Protein AF-Q9LBU7-F1 (afdb_monomer_lite)

pLDDT: mean 93.47, std 4.42, range [65.0, 98.19]

Radius of gyration: 20.12 Å; chains: 1; bounding box: 38×38×55 Å

Sequence (118 aa):
MSRTAVREAVKTLTAKGMVLPRPRIGTRVMPQSNWNFLDQELLTWWMTEENFHQVIDHFLVMRICLEPQACLLAATVGTAEQKAHLNTLMAEMAALKENFRRERWIEVDMAWHEHIYE

InterPro domains:
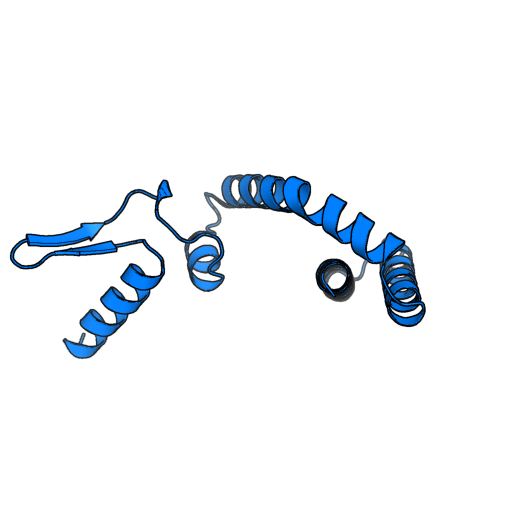  IPR008920 Transcription regulator FadR/GntR, C-terminal [G3DSA:1.20.120.530] (51-118)
  IPR008920 Transcription regulator FadR/GntR, C-terminal [SSF48008] (58-118)
  IPR011711 GntR, C-terminal [PF07729] (60-118)
  IPR036388 Winged helix-like DNA-binding domain superfamily [G3DSA:1.10.10.10] (1-30)
  IPR036390 Winged helix DNA-binding domain superfamily [SSF46785] (2-33)

Secondary structure (DSSP, 8-state):
--HHHHHHHHHHHHHTTSEEEETTTEEEEPPGGGS-TT-HHHHHHH--TTTHHHHHHHHHHHHHHHHHHHHHHHHHH--HHHHHHHHHHHHHHHHHHHS--HHHHHHHHHHHHHHTT-

Foldseek 3Di:
DDPVVVVVVLVVCVVQQQWDQDPPPGIDGDPPVRGNPVDPVVLVVVCDPVCPVVSVVVVVVVCVVPVVVLQVCCVPPNDPVLVVLLVVLVVVLVVCVVVPDPVVNVVSVVVNSVSSND

Structure (mmCIF, N/CA/C/O backbone):
data_AF-Q9LBU7-F1
#
_entry.id   AF-Q9LBU7-F1
#
loop_
_atom_site.group_PDB
_atom_site.id
_atom_site.type_symbol
_atom_site.label_atom_id
_atom_site.label_alt_id
_atom_site.label_comp_id
_atom_site.label_asym_id
_atom_site.label_entity_id
_atom_site.label_seq_id
_atom_site.pdbx_PDB_ins_code
_atom_site.Cartn_x
_atom_site.Cartn_y
_atom_site.Cartn_z
_atom_site.occupancy
_atom_site.B_iso_or_equiv
_atom_site.auth_seq_id
_atom_site.auth_comp_id
_atom_site.auth_asym_id
_atom_site.auth_atom_id
_atom_site.pdbx_PDB_model_num
ATOM 1 N N . MET A 1 1 ? -2.230 6.485 33.220 1.00 65.00 1 MET A N 1
ATOM 2 C CA . MET A 1 1 ? -2.277 7.178 31.910 1.00 65.00 1 MET A CA 1
ATOM 3 C C . MET A 1 1 ? -2.534 8.667 32.114 1.00 65.00 1 MET A C 1
ATOM 5 O O . MET A 1 1 ? -3.310 9.003 33.000 1.00 65.00 1 MET A O 1
ATOM 9 N N . SER A 1 2 ? -1.896 9.557 31.343 1.00 92.69 2 SER A N 1
ATOM 10 C CA . SER A 1 2 ? -2.091 11.012 31.479 1.00 92.69 2 SER A CA 1
ATOM 11 C C . SER A 1 2 ? -3.285 11.511 30.651 1.00 92.69 2 SER A C 1
ATOM 13 O O . SER A 1 2 ? -3.605 10.949 29.604 1.00 92.69 2 SER A O 1
ATOM 15 N N . ARG A 1 3 ? -3.936 12.598 31.091 1.00 88.50 3 ARG A N 1
ATOM 16 C CA . ARG A 1 3 ? -5.044 13.238 30.345 1.00 88.50 3 ARG A CA 1
ATOM 17 C C . ARG A 1 3 ? -4.612 13.707 28.952 1.00 88.50 3 ARG A C 1
ATOM 19 O O . ARG A 1 3 ? -5.387 13.621 28.006 1.00 88.50 3 ARG A O 1
ATOM 26 N N . THR A 1 4 ? -3.368 14.165 28.829 1.00 92.69 4 THR A N 1
ATOM 27 C CA . THR A 1 4 ? -2.760 14.559 27.554 1.00 92.69 4 THR A CA 1
ATOM 28 C C . THR A 1 4 ? -2.663 13.374 26.596 1.00 92.69 4 THR A C 1
ATOM 30 O O . THR A 1 4 ? -3.109 13.494 25.462 1.00 92.69 4 THR A O 1
ATOM 33 N N . ALA A 1 5 ? -2.177 12.217 27.061 1.00 94.12 5 ALA A N 1
ATOM 34 C CA . ALA A 1 5 ? -2.063 11.019 26.226 1.00 94.12 5 ALA A CA 1
ATOM 35 C C . ALA A 1 5 ? -3.426 10.553 25.688 1.00 94.12 5 ALA A C 1
ATOM 37 O O . ALA A 1 5 ? -3.548 10.229 24.512 1.00 94.12 5 ALA A O 1
ATOM 38 N N . VAL A 1 6 ? -4.471 10.588 26.524 1.00 91.88 6 VAL A N 1
ATOM 39 C CA . VAL A 1 6 ? -5.840 10.240 26.100 1.00 91.88 6 VAL A CA 1
ATOM 40 C C . VAL A 1 6 ? -6.352 11.197 25.022 1.00 91.88 6 VAL A C 1
ATOM 42 O O . VAL A 1 6 ? -6.963 10.759 24.051 1.00 91.88 6 VAL A O 1
ATOM 45 N N . ARG A 1 7 ? -6.100 12.502 25.166 1.00 91.50 7 ARG A N 1
ATOM 46 C CA . ARG A 1 7 ? -6.538 13.498 24.181 1.00 91.50 7 ARG A CA 1
ATOM 47 C C . ARG A 1 7 ? -5.861 13.293 22.826 1.00 91.50 7 ARG A C 1
ATOM 49 O O . ARG A 1 7 ? -6.546 13.346 21.809 1.00 91.50 7 ARG A O 1
ATOM 56 N N . GLU A 1 8 ? -4.553 13.046 22.814 1.00 94.56 8 GLU A N 1
ATOM 57 C CA . GLU A 1 8 ? -3.834 12.782 21.563 1.00 94.56 8 GLU A CA 1
ATOM 58 C C . GLU A 1 8 ? -4.305 11.475 20.917 1.00 94.56 8 GLU A C 1
ATOM 60 O O . GLU A 1 8 ? -4.584 11.466 19.723 1.00 94.56 8 GLU A O 1
ATOM 65 N N . ALA A 1 9 ? -4.541 10.417 21.701 1.00 93.56 9 ALA A N 1
ATOM 66 C CA . ALA A 1 9 ? -5.119 9.178 21.181 1.00 93.56 9 ALA A CA 1
ATOM 67 C C . ALA A 1 9 ? -6.489 9.412 20.517 1.00 93.56 9 ALA A C 1
ATOM 69 O O . ALA A 1 9 ? -6.721 8.965 19.397 1.00 93.56 9 ALA A O 1
ATOM 70 N N . VAL A 1 10 ? -7.389 10.172 21.156 1.00 94.25 10 VAL A N 1
ATOM 71 C CA . VAL A 1 10 ? -8.699 10.512 20.568 1.00 94.25 10 VAL A CA 1
ATOM 72 C C . VAL A 1 10 ? -8.541 11.317 19.279 1.00 94.25 10 VAL A C 1
ATOM 74 O O . VAL A 1 10 ? -9.281 11.081 18.325 1.00 94.25 10 VAL A O 1
ATOM 77 N N . LYS A 1 11 ? -7.578 12.243 19.217 1.00 94.06 11 LYS A N 1
ATOM 78 C CA . LYS A 1 11 ? -7.290 13.016 18.003 1.00 94.06 11 LYS A CA 1
ATOM 79 C C . LYS A 1 11 ? -6.830 12.104 16.862 1.00 94.06 11 LYS A C 1
ATOM 81 O O . LYS A 1 11 ? -7.384 12.203 15.769 1.00 94.06 11 LYS A O 1
ATOM 86 N N . THR A 1 12 ? -5.902 11.186 17.131 1.00 95.94 12 THR A N 1
ATOM 87 C CA . THR A 1 12 ? -5.428 10.187 16.161 1.00 95.94 12 THR A CA 1
ATOM 88 C C . THR A 1 12 ? -6.573 9.309 15.654 1.00 95.94 12 THR A C 1
ATOM 90 O O . THR A 1 12 ? -6.766 9.181 14.448 1.00 95.94 12 THR A O 1
ATOM 93 N N . LEU A 1 13 ? -7.401 8.770 16.555 1.00 95.94 13 LEU A N 1
ATOM 94 C CA . LEU A 1 13 ? -8.554 7.941 16.181 1.00 95.94 13 LEU A CA 1
ATOM 95 C C . LEU A 1 13 ? -9.616 8.724 15.392 1.00 95.94 13 LEU A C 1
ATOM 97 O O . LEU A 1 13 ? -10.271 8.166 14.513 1.00 95.94 13 LEU A O 1
ATOM 101 N N . THR A 1 14 ? -9.789 10.017 15.682 1.00 95.69 14 THR A N 1
ATOM 102 C CA . THR A 1 14 ? -10.720 10.887 14.944 1.00 95.69 14 THR A CA 1
ATOM 103 C C . THR A 1 14 ? -10.221 11.133 13.521 1.00 95.69 14 THR A C 1
ATOM 105 O O . THR A 1 14 ? -11.006 11.050 12.583 1.00 95.69 14 THR A O 1
ATOM 108 N N . ALA A 1 15 ? -8.918 11.384 13.342 1.00 95.25 15 ALA A N 1
ATOM 109 C CA . ALA A 1 15 ? -8.312 11.575 12.022 1.00 95.25 15 ALA A CA 1
ATOM 110 C C . ALA A 1 15 ? -8.450 10.332 11.123 1.00 95.25 15 ALA A C 1
ATOM 112 O O . ALA A 1 15 ? -8.612 10.462 9.914 1.00 95.25 15 ALA A O 1
ATOM 113 N N . LYS A 1 16 ? -8.462 9.136 11.723 1.00 96.31 16 LYS A N 1
ATOM 114 C CA . LYS A 1 16 ? -8.685 7.853 11.034 1.00 96.31 16 LYS A CA 1
ATOM 115 C C . LYS A 1 16 ? -10.169 7.510 10.831 1.00 96.31 16 LYS A C 1
ATOM 117 O O . LYS A 1 16 ? -10.483 6.450 10.299 1.00 96.31 16 LYS A O 1
ATOM 122 N N . GLY A 1 17 ? -11.090 8.368 11.281 1.00 95.62 17 GLY A N 1
ATOM 123 C CA . GLY A 1 17 ? -12.538 8.160 11.163 1.00 95.62 17 GLY A CA 1
ATOM 124 C C . GLY A 1 17 ? -13.130 7.131 12.136 1.00 95.62 17 GLY A C 1
ATOM 125 O O . GLY A 1 17 ? -14.320 6.834 12.057 1.00 95.62 17 GLY A O 1
ATOM 126 N N . MET A 1 18 ? -12.337 6.604 13.077 1.00 96.69 18 MET A N 1
ATOM 127 C CA . MET A 1 18 ? -12.759 5.534 13.993 1.00 96.69 18 MET A CA 1
ATOM 128 C C . MET A 1 18 ? -13.682 6.028 15.104 1.00 96.69 18 MET A C 1
ATOM 130 O O . MET A 1 18 ? -14.513 5.278 15.621 1.00 96.69 18 MET A O 1
ATOM 134 N N . VAL A 1 19 ? -13.533 7.293 15.496 1.00 96.69 19 VAL A N 1
ATOM 135 C CA . VAL A 1 19 ? -14.337 7.899 16.552 1.00 96.69 19 VAL A CA 1
ATOM 136 C C . VAL A 1 19 ? -14.803 9.295 16.179 1.00 96.69 19 VAL A C 1
ATOM 138 O O . VAL A 1 19 ? -14.146 10.020 15.438 1.00 96.69 19 VAL A O 1
ATOM 141 N N . LEU A 1 20 ? -15.933 9.688 16.757 1.00 95.25 20 LEU A N 1
ATOM 142 C CA . LEU A 1 20 ? -16.485 11.028 16.664 1.00 95.25 20 LEU A CA 1
ATOM 143 C C . LEU A 1 20 ? -16.618 11.626 18.072 1.00 95.25 20 LEU A C 1
ATOM 145 O O . LEU A 1 20 ? -17.505 11.216 18.833 1.00 95.25 20 LEU A O 1
ATOM 149 N N . PRO A 1 21 ? -15.773 12.603 18.442 1.00 91.44 21 PRO A N 1
ATOM 150 C CA . PRO A 1 21 ? -15.937 13.364 19.674 1.00 91.44 21 PRO A CA 1
ATOM 151 C C . PRO A 1 21 ? -17.190 14.249 19.595 1.00 91.44 21 PRO A C 1
ATOM 153 O O . PRO A 1 21 ? -17.362 15.016 18.646 1.00 91.44 21 PRO A O 1
ATOM 156 N N . ARG A 1 22 ? -18.076 14.177 20.595 1.00 89.62 22 ARG A N 1
ATOM 157 C CA . ARG A 1 22 ? -19.283 15.014 20.692 1.00 89.62 22 ARG A CA 1
ATOM 158 C C . ARG A 1 22 ? -19.309 15.790 22.017 1.00 89.62 22 ARG A C 1
ATOM 160 O O . ARG A 1 22 ? -19.191 15.177 23.083 1.00 89.62 22 ARG A O 1
ATOM 167 N N . PRO A 1 23 ? -19.525 17.121 21.998 1.00 87.31 23 PRO A N 1
ATOM 168 C CA . PRO A 1 23 ? -19.702 17.900 23.222 1.00 87.31 23 PRO A CA 1
ATOM 169 C C . PRO A 1 23 ? -20.839 17.340 24.084 1.00 87.31 23 PRO A C 1
ATOM 171 O O . PRO A 1 23 ? -21.893 16.995 23.556 1.00 87.31 23 PRO A O 1
ATOM 174 N N . ARG A 1 24 ? -20.631 17.266 25.406 1.00 85.19 24 ARG A N 1
ATOM 175 C CA . ARG A 1 24 ? -21.606 16.809 26.428 1.00 85.19 24 ARG A CA 1
ATOM 176 C C . ARG A 1 24 ? -22.066 15.344 26.340 1.00 85.19 24 ARG A C 1
ATOM 178 O O . ARG A 1 24 ? -22.650 14.859 27.298 1.00 85.19 24 ARG A O 1
ATOM 185 N N . ILE A 1 25 ? -21.790 14.650 25.237 1.00 81.75 25 ILE A N 1
ATOM 186 C CA . ILE A 1 25 ? -22.205 13.259 24.987 1.00 81.75 25 ILE A CA 1
ATOM 187 C C . ILE A 1 25 ? -21.005 12.300 25.091 1.00 81.75 25 ILE A C 1
ATOM 189 O O . ILE A 1 25 ? -21.176 11.132 25.422 1.00 81.75 25 ILE A O 1
ATOM 193 N N . GLY A 1 26 ? -19.785 12.797 24.861 1.00 87.44 26 GLY A N 1
ATOM 194 C CA . GLY A 1 26 ? -18.558 11.999 24.890 1.00 87.44 26 GLY A CA 1
ATOM 195 C C . GLY A 1 26 ? -18.120 11.548 23.496 1.00 87.44 26 GLY A C 1
ATOM 196 O O . GLY A 1 26 ? -18.541 12.104 22.482 1.00 87.44 26 GLY A O 1
ATOM 197 N N . THR A 1 27 ? -17.232 10.559 23.438 1.00 93.31 27 THR A N 1
ATOM 198 C CA . THR A 1 27 ? -16.679 10.032 22.183 1.00 93.31 27 THR A CA 1
ATOM 199 C C . THR A 1 27 ? -17.469 8.805 21.742 1.00 93.31 27 THR A C 1
ATOM 201 O O . THR A 1 27 ? -17.620 7.863 22.515 1.00 93.31 27 THR A O 1
ATOM 204 N N . ARG A 1 28 ? -17.962 8.798 20.499 1.00 94.69 28 ARG A N 1
ATOM 205 C CA . ARG A 1 28 ? -18.685 7.660 19.913 1.00 94.69 28 ARG A CA 1
ATOM 206 C C . ARG A 1 28 ? -17.791 6.905 18.935 1.00 94.69 28 ARG A C 1
ATOM 208 O O . ARG A 1 28 ? -17.152 7.536 18.102 1.00 94.69 28 ARG A O 1
ATOM 215 N N . VAL A 1 29 ? -17.796 5.575 19.000 1.00 96.12 29 VAL A N 1
ATOM 216 C CA . VAL A 1 29 ? -17.169 4.721 17.977 1.00 96.12 29 VAL A CA 1
ATOM 217 C C . VAL A 1 29 ? -18.018 4.749 16.706 1.00 96.12 29 VAL A C 1
ATOM 219 O O . VAL A 1 29 ? -19.242 4.595 16.766 1.00 96.12 29 VAL A O 1
ATOM 222 N N . MET A 1 30 ? -17.374 4.988 15.569 1.00 96.62 30 MET A N 1
ATOM 223 C CA . MET A 1 30 ? -18.019 5.066 14.261 1.00 96.62 30 MET A CA 1
ATOM 224 C C . MET A 1 30 ? -18.064 3.689 13.582 1.00 96.62 30 MET A C 1
ATOM 226 O O . MET A 1 30 ? -17.165 2.877 13.814 1.00 96.62 30 MET A O 1
ATOM 230 N N . PRO A 1 31 ? -19.073 3.417 12.729 1.00 95.25 31 PRO A N 1
ATOM 231 C CA . PRO A 1 31 ? -19.096 2.213 11.899 1.00 95.25 31 PRO A CA 1
ATOM 232 C C . PRO A 1 31 ? -17.828 2.086 11.044 1.00 95.25 31 PRO A C 1
ATOM 234 O O . PRO A 1 31 ? -17.274 3.097 10.614 1.00 95.25 31 PRO A O 1
ATOM 237 N N . GLN A 1 32 ? -17.401 0.855 10.749 1.00 90.62 32 GLN A N 1
ATOM 238 C CA . GLN A 1 32 ? -16.193 0.591 9.950 1.00 90.62 32 G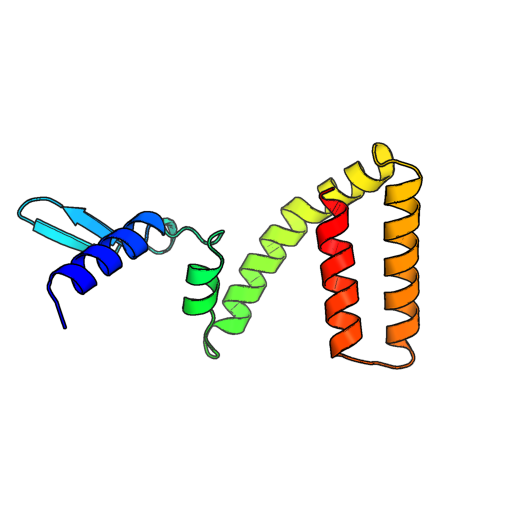LN A CA 1
ATOM 239 C C . GLN A 1 32 ? -16.232 1.229 8.556 1.00 90.62 32 GLN A C 1
ATOM 241 O O . GLN A 1 32 ? -15.198 1.637 8.047 1.00 90.62 32 GLN A O 1
ATOM 246 N N . SER A 1 33 ? -17.418 1.411 7.967 1.00 90.81 33 SER A N 1
ATOM 247 C CA . SER A 1 33 ? -17.600 2.117 6.689 1.00 90.81 33 SER A CA 1
ATOM 248 C C . SER A 1 33 ? -17.086 3.563 6.683 1.00 90.81 33 SER A C 1
ATOM 250 O O . SER A 1 33 ? -16.957 4.161 5.622 1.00 90.81 33 SER A O 1
ATOM 252 N N . ASN A 1 34 ? -16.845 4.151 7.857 1.00 93.38 34 ASN A N 1
ATOM 253 C CA . ASN A 1 34 ? -16.320 5.505 8.014 1.00 93.38 34 ASN A CA 1
ATOM 254 C C . ASN A 1 34 ? -14.807 5.539 8.261 1.00 93.38 34 ASN A C 1
ATOM 256 O O . ASN A 1 34 ? -14.239 6.626 8.357 1.00 93.38 34 ASN A O 1
ATOM 260 N N . TRP A 1 35 ? -14.172 4.382 8.438 1.00 94.38 35 TRP A N 1
ATOM 261 C CA . TRP A 1 35 ? -12.756 4.303 8.759 1.00 94.38 35 TRP A CA 1
ATOM 262 C C . TRP A 1 35 ? -11.921 4.557 7.503 1.00 94.38 35 TRP A C 1
ATOM 264 O O . TRP A 1 35 ? -12.273 4.131 6.403 1.00 94.38 35 TRP A O 1
ATOM 274 N N . ASN A 1 36 ? -10.802 5.258 7.666 1.00 91.19 36 ASN A N 1
ATOM 275 C CA . ASN A 1 36 ? -9.890 5.542 6.568 1.00 91.19 36 ASN A CA 1
ATOM 276 C C . ASN A 1 36 ? -8.950 4.354 6.317 1.00 91.19 36 ASN A C 1
ATOM 278 O O . ASN A 1 36 ? -7.829 4.331 6.815 1.00 91.19 36 ASN A O 1
ATOM 282 N N . PHE A 1 37 ? -9.383 3.386 5.511 1.00 88.19 37 PHE A N 1
ATOM 283 C CA . PHE A 1 37 ? -8.557 2.233 5.134 1.00 88.19 37 PHE A CA 1
ATOM 284 C C . PHE A 1 37 ? -7.419 2.556 4.147 1.00 88.19 37 PHE A C 1
ATOM 286 O O . PHE A 1 37 ? -6.737 1.642 3.707 1.00 88.19 37 PHE A O 1
ATOM 293 N N . LEU A 1 38 ? -7.179 3.828 3.808 1.00 84.81 38 LEU A N 1
ATOM 294 C CA . LEU A 1 38 ? -5.951 4.258 3.123 1.00 84.81 38 LEU A CA 1
ATOM 295 C C . LEU A 1 38 ? -4.847 4.667 4.113 1.00 84.81 38 LEU A C 1
ATOM 297 O O . LEU A 1 38 ? -3.714 4.916 3.713 1.00 84.81 38 LEU A O 1
ATOM 301 N N . ASP A 1 39 ? -5.163 4.757 5.406 1.00 91.06 39 ASP A N 1
ATOM 302 C CA . ASP A 1 39 ? -4.186 5.034 6.452 1.00 91.06 39 ASP A CA 1
ATOM 303 C C . ASP A 1 39 ? -3.418 3.752 6.819 1.00 91.06 39 ASP A C 1
ATOM 305 O O . ASP A 1 39 ? -3.991 2.778 7.312 1.00 91.06 39 ASP A O 1
ATOM 309 N N . GLN A 1 40 ? -2.104 3.760 6.590 1.00 87.69 40 GLN A N 1
ATOM 310 C CA . GLN A 1 40 ? -1.225 2.606 6.806 1.00 87.69 40 GLN A CA 1
ATOM 311 C C . GLN A 1 40 ? -1.228 2.104 8.258 1.00 87.69 40 GLN A C 1
ATOM 313 O O . GLN A 1 40 ? -1.188 0.899 8.508 1.00 87.69 40 GLN A O 1
ATOM 318 N N . GLU A 1 41 ? -1.274 3.009 9.233 1.00 92.81 41 GLU A N 1
ATOM 319 C CA . GLU A 1 41 ? -1.266 2.642 10.648 1.00 92.81 41 GLU A CA 1
ATOM 320 C C . GLU A 1 41 ? -2.602 1.993 11.048 1.00 92.81 41 GLU A C 1
ATOM 322 O O . GLU A 1 41 ? -2.602 0.970 11.731 1.00 92.81 41 GLU A O 1
ATOM 327 N N . LEU A 1 42 ? -3.733 2.509 10.550 1.00 92.06 42 LEU A N 1
ATOM 328 C CA . LEU A 1 42 ? -5.044 1.886 10.748 1.00 92.06 42 LEU A CA 1
ATOM 329 C C . LEU A 1 42 ? -5.088 0.478 10.155 1.00 92.06 42 LEU A C 1
ATOM 331 O O . LEU A 1 42 ? -5.557 -0.448 10.811 1.00 92.06 42 LEU A O 1
ATOM 335 N N . LEU A 1 43 ? -4.590 0.316 8.931 1.00 88.31 43 LEU A N 1
ATOM 336 C CA . LEU A 1 43 ? -4.496 -0.982 8.267 1.00 88.31 43 LEU A CA 1
ATOM 337 C C . LEU A 1 43 ? -3.642 -1.970 9.064 1.00 88.31 43 LEU A C 1
ATOM 339 O O . LEU A 1 43 ? -4.022 -3.129 9.203 1.00 88.31 43 LEU A O 1
ATOM 343 N N . THR A 1 44 ? -2.538 -1.497 9.644 1.00 89.38 44 THR A N 1
ATOM 344 C CA . THR A 1 44 ? -1.653 -2.309 10.491 1.00 89.38 44 THR A CA 1
ATOM 345 C C . THR A 1 44 ? -2.363 -2.768 11.765 1.00 89.38 44 THR A C 1
ATOM 347 O O . THR A 1 44 ? -2.205 -3.910 12.178 1.00 89.38 44 THR A O 1
ATOM 350 N N . TRP A 1 45 ? -3.175 -1.907 12.388 1.00 91.38 45 TRP A N 1
ATOM 351 C CA . TRP A 1 45 ? -3.983 -2.284 13.556 1.00 91.38 45 TRP A CA 1
ATOM 352 C C . TRP A 1 45 ? -5.139 -3.212 13.205 1.00 91.38 45 TRP A C 1
ATOM 354 O O . TRP A 1 45 ? -5.550 -4.032 14.023 1.00 91.38 45 TRP A O 1
ATOM 364 N N . TRP A 1 46 ? -5.711 -3.024 12.018 1.00 89.06 46 TRP A N 1
ATOM 365 C CA . TRP A 1 46 ? -6.846 -3.801 11.559 1.00 89.06 46 TRP A CA 1
ATOM 366 C C . TRP A 1 46 ? -6.435 -5.209 11.146 1.00 89.06 46 TRP A C 1
ATOM 368 O O . TRP A 1 46 ? -7.208 -6.126 11.381 1.00 89.06 46 TRP A O 1
ATOM 378 N N . MET A 1 47 ? -5.243 -5.392 10.579 1.00 89.38 47 MET A N 1
ATOM 379 C CA . MET A 1 47 ? -4.741 -6.687 10.131 1.00 89.38 47 MET A CA 1
ATOM 380 C C . MET A 1 47 ? -4.355 -7.576 11.321 1.00 89.38 47 MET A C 1
ATOM 382 O O . MET A 1 47 ? -3.297 -7.420 11.927 1.00 89.38 47 MET A O 1
ATOM 386 N N . THR A 1 48 ? -5.218 -8.534 11.643 1.00 92.00 48 THR A N 1
ATOM 387 C CA . THR A 1 48 ? -4.986 -9.587 12.636 1.00 92.00 48 THR A CA 1
ATOM 388 C C . THR A 1 48 ? -4.894 -10.948 11.947 1.00 92.00 48 THR A C 1
ATOM 390 O O . THR A 1 48 ? -5.289 -11.101 10.792 1.00 92.00 48 THR A O 1
ATOM 393 N N . GLU A 1 49 ? -4.400 -11.972 12.651 1.00 91.50 49 GLU A N 1
ATOM 394 C CA . GLU A 1 49 ? -4.381 -13.345 12.115 1.00 91.50 49 GLU A CA 1
ATOM 395 C C . GLU A 1 49 ? -5.791 -13.843 11.749 1.00 91.50 49 GLU A C 1
ATOM 397 O O . GLU A 1 49 ? -5.966 -14.554 10.762 1.00 91.50 49 GLU A O 1
ATOM 402 N N . GLU A 1 50 ? -6.809 -13.429 12.509 1.00 92.50 50 GLU A N 1
ATOM 403 C CA . GLU A 1 50 ? -8.196 -13.870 12.332 1.00 92.50 50 GLU A CA 1
ATOM 404 C C . GLU A 1 50 ? -8.863 -13.264 11.091 1.00 92.50 50 GLU A C 1
ATOM 406 O O . GLU A 1 50 ? -9.642 -13.940 10.421 1.00 92.50 50 GLU A O 1
ATOM 411 N N . ASN A 1 51 ? -8.572 -11.999 10.770 1.00 89.38 51 ASN A N 1
ATOM 412 C CA . ASN A 1 51 ? -9.210 -11.300 9.653 1.00 89.38 51 ASN A CA 1
ATOM 413 C C . ASN A 1 51 ? -8.306 -11.129 8.424 1.00 89.38 51 ASN A C 1
ATOM 415 O O . ASN A 1 51 ? -8.751 -10.542 7.439 1.00 89.38 51 ASN A O 1
ATOM 419 N N . PHE A 1 52 ? -7.084 -11.671 8.444 1.00 89.62 52 PHE A N 1
ATOM 420 C CA . PHE A 1 52 ? -6.085 -11.526 7.383 1.00 89.62 52 PHE A CA 1
ATOM 421 C C . PHE A 1 52 ? -6.656 -11.737 5.973 1.00 89.62 52 PHE A C 1
ATOM 423 O O . PHE A 1 52 ? -6.502 -10.875 5.112 1.00 89.62 52 PHE A O 1
ATOM 430 N N . HIS A 1 53 ? -7.377 -12.839 5.740 1.00 91.06 53 HIS A N 1
ATOM 431 C CA . HIS A 1 53 ? -7.969 -13.126 4.427 1.00 91.06 53 HIS A CA 1
ATOM 432 C C . HIS A 1 53 ? -8.990 -12.067 3.996 1.00 91.06 53 HIS A C 1
ATOM 434 O O . HIS A 1 53 ? -8.951 -11.612 2.858 1.00 91.06 53 HIS A O 1
ATOM 440 N N . GLN A 1 54 ? -9.845 -11.616 4.918 1.00 89.31 54 GLN A N 1
ATOM 441 C CA . GLN A 1 54 ? -10.816 -10.560 4.637 1.00 89.31 54 GLN A CA 1
ATOM 442 C C . GLN A 1 54 ? -10.111 -9.252 4.258 1.00 89.31 54 GLN A C 1
ATOM 444 O O . GLN A 1 54 ? -10.511 -8.587 3.304 1.00 89.31 54 GLN A O 1
ATOM 449 N N . VAL A 1 55 ? -9.054 -8.885 4.989 1.00 88.38 55 VAL A N 1
ATOM 450 C CA . VAL A 1 55 ? -8.249 -7.696 4.683 1.00 88.38 55 VAL A CA 1
ATOM 451 C C . VAL A 1 55 ? -7.658 -7.807 3.276 1.00 88.38 55 VAL A C 1
ATOM 453 O O . VAL A 1 55 ? -7.832 -6.893 2.470 1.00 88.38 55 VAL A O 1
ATOM 456 N N . ILE A 1 56 ? -7.025 -8.939 2.953 1.00 89.94 56 ILE A N 1
ATOM 457 C CA . ILE A 1 56 ? -6.427 -9.190 1.636 1.00 89.94 56 ILE A CA 1
ATOM 458 C C . ILE A 1 56 ? -7.464 -9.099 0.510 1.00 89.94 56 ILE A C 1
ATOM 460 O O . ILE A 1 56 ? -7.182 -8.453 -0.498 1.00 89.94 56 ILE A O 1
ATOM 464 N N . ASP A 1 57 ? -8.667 -9.650 0.680 1.00 91.38 57 ASP A N 1
ATOM 465 C CA . ASP A 1 57 ? -9.730 -9.567 -0.331 1.00 91.38 57 ASP A CA 1
ATOM 466 C C . ASP A 1 57 ? -10.095 -8.110 -0.657 1.00 91.38 57 ASP A C 1
ATOM 468 O O . ASP A 1 57 ? -10.201 -7.729 -1.826 1.00 91.38 57 ASP A O 1
ATOM 472 N N . HIS A 1 58 ? -10.223 -7.258 0.364 1.00 88.25 58 HIS A N 1
ATOM 473 C CA . HIS A 1 58 ? -10.488 -5.833 0.166 1.00 88.25 58 HIS A CA 1
ATOM 474 C C . HIS A 1 58 ? -9.337 -5.116 -0.560 1.00 88.25 58 HIS A C 1
ATOM 476 O O . HIS A 1 58 ? -9.585 -4.293 -1.446 1.00 88.25 58 HIS A O 1
ATOM 482 N N . PHE A 1 59 ? -8.084 -5.444 -0.234 1.00 87.56 59 PHE A N 1
ATOM 483 C CA . PHE A 1 59 ? -6.919 -4.887 -0.926 1.00 87.56 59 PHE A CA 1
ATOM 484 C C . PHE A 1 59 ? -6.821 -5.334 -2.380 1.00 87.56 59 PHE A C 1
ATOM 486 O O . PHE A 1 59 ? -6.502 -4.521 -3.245 1.00 87.56 59 PHE A O 1
ATOM 493 N N . LEU A 1 60 ? -7.114 -6.600 -2.670 1.00 90.94 60 LEU A N 1
ATOM 494 C CA . LEU A 1 60 ? -7.103 -7.109 -4.038 1.00 90.94 60 LEU A CA 1
ATOM 495 C C . LEU A 1 60 ? -8.139 -6.390 -4.902 1.00 90.94 60 LEU A C 1
ATOM 497 O O . LEU A 1 60 ? -7.826 -6.026 -6.033 1.00 90.94 60 LEU A O 1
ATOM 501 N N . VAL A 1 61 ? -9.328 -6.094 -4.365 1.00 92.06 61 VAL A N 1
ATOM 502 C CA . VAL A 1 61 ? -10.325 -5.268 -5.068 1.00 92.06 61 VAL A CA 1
ATOM 503 C C . VAL A 1 61 ? -9.760 -3.883 -5.394 1.00 92.06 61 VAL A C 1
ATOM 505 O O . VAL A 1 61 ? -9.878 -3.432 -6.531 1.00 92.06 61 VAL A O 1
ATOM 508 N N . MET A 1 62 ? -9.106 -3.222 -4.435 1.00 89.69 62 MET A N 1
ATOM 509 C CA . MET A 1 62 ? -8.471 -1.918 -4.668 1.00 89.69 62 MET A CA 1
ATOM 510 C C . MET A 1 62 ? -7.399 -1.984 -5.761 1.00 89.69 62 MET A C 1
ATOM 512 O O . MET A 1 62 ? -7.407 -1.162 -6.678 1.00 89.69 62 MET A O 1
ATOM 516 N N . ARG A 1 63 ? -6.516 -2.986 -5.702 1.00 93.56 63 ARG A N 1
ATOM 517 C CA . ARG A 1 63 ? -5.455 -3.195 -6.696 1.00 93.56 63 ARG A CA 1
ATOM 518 C C . ARG A 1 63 ? -6.027 -3.439 -8.091 1.00 93.56 63 ARG A C 1
ATOM 520 O O . ARG A 1 63 ? -5.623 -2.766 -9.030 1.00 93.56 63 ARG A O 1
ATOM 527 N N . ILE A 1 64 ? -7.030 -4.308 -8.224 1.00 95.06 64 ILE A N 1
ATOM 528 C CA . ILE A 1 64 ? -7.692 -4.599 -9.508 1.00 95.06 64 ILE A CA 1
ATOM 529 C C . ILE A 1 64 ? -8.365 -3.351 -10.098 1.00 95.06 64 ILE A C 1
ATOM 531 O O . ILE A 1 64 ? -8.398 -3.190 -11.316 1.00 95.06 64 ILE A O 1
ATOM 535 N N . CYS A 1 65 ? -8.884 -2.451 -9.262 1.00 95.06 65 CYS A N 1
ATOM 536 C CA . CYS A 1 65 ? -9.492 -1.205 -9.725 1.00 95.06 65 CYS A CA 1
ATOM 537 C C . CYS A 1 65 ? -8.466 -0.160 -10.199 1.00 95.06 65 CYS A C 1
ATOM 539 O O . CYS A 1 65 ? -8.785 0.630 -11.086 1.00 95.06 65 CYS A O 1
ATOM 541 N N . LEU A 1 66 ? -7.269 -0.120 -9.602 1.00 94.50 66 LEU A N 1
ATOM 542 C CA . LEU A 1 66 ? -6.293 0.959 -9.809 1.00 94.50 66 LEU A CA 1
ATOM 543 C C . LEU A 1 66 ? -5.110 0.553 -10.696 1.00 94.50 66 LEU A C 1
ATOM 545 O O . LEU A 1 66 ? -4.789 1.255 -11.657 1.00 94.50 66 LEU A O 1
ATOM 549 N N . GLU A 1 67 ? -4.474 -0.579 -10.398 1.00 96.50 67 GLU A N 1
ATOM 550 C CA . GLU A 1 67 ? -3.210 -0.994 -11.016 1.00 96.50 67 GLU A CA 1
ATOM 551 C C . GLU A 1 67 ? -3.306 -1.177 -12.536 1.00 96.50 67 GLU A C 1
ATOM 553 O O . GLU A 1 67 ? -2.398 -0.721 -13.226 1.00 96.50 67 GLU A O 1
ATOM 558 N N . PRO A 1 68 ? -4.384 -1.743 -13.122 1.00 97.75 68 PRO A N 1
ATOM 559 C CA . PRO A 1 68 ? -4.472 -1.867 -14.577 1.00 97.75 68 PRO A CA 1
ATOM 560 C C . PRO A 1 68 ? -4.414 -0.517 -15.300 1.00 97.75 68 PRO A C 1
ATOM 562 O O . PRO A 1 68 ? -3.773 -0.396 -16.346 1.00 97.75 68 PRO A O 1
ATOM 565 N N . GLN A 1 69 ? -5.052 0.509 -14.733 1.00 97.69 69 GLN A N 1
ATOM 566 C CA . GLN A 1 69 ? -5.046 1.850 -15.307 1.00 97.69 69 GLN A CA 1
ATOM 567 C C . GLN A 1 69 ? -3.691 2.539 -15.109 1.00 97.69 69 GLN A C 1
ATOM 569 O O . GLN A 1 69 ? -3.212 3.199 -16.031 1.00 97.69 69 GLN A O 1
ATOM 574 N N . ALA A 1 70 ? -3.060 2.365 -13.945 1.00 97.56 70 ALA A N 1
ATOM 575 C CA . ALA A 1 70 ? -1.707 2.854 -13.686 1.00 97.56 70 ALA A CA 1
ATOM 576 C C . ALA A 1 70 ? -0.696 2.234 -14.667 1.00 97.56 70 ALA A C 1
ATOM 578 O O . ALA A 1 70 ? 0.012 2.955 -15.364 1.00 97.56 70 ALA A O 1
ATOM 579 N N . CYS A 1 71 ? -0.736 0.911 -14.853 1.00 97.88 71 CYS A N 1
ATOM 580 C CA . CYS A 1 71 ? 0.071 0.197 -15.843 1.00 97.88 71 CYS A CA 1
ATOM 581 C C . CYS A 1 71 ? -0.153 0.711 -17.274 1.00 97.88 71 CYS A C 1
ATOM 583 O O . CYS A 1 71 ? 0.810 0.898 -18.022 1.00 97.88 71 CYS A O 1
ATOM 585 N N . LEU A 1 72 ? -1.409 0.958 -17.672 1.00 98.06 72 LEU A N 1
ATOM 586 C CA . LEU A 1 72 ? -1.724 1.535 -18.982 1.00 98.06 72 LEU A CA 1
ATOM 587 C C . LEU A 1 72 ? -1.076 2.915 -19.154 1.00 98.06 72 LEU A C 1
ATOM 589 O O . LEU A 1 72 ? -0.500 3.201 -20.205 1.00 98.06 72 LEU A O 1
ATOM 593 N N . LEU A 1 73 ? -1.157 3.775 -18.139 1.00 97.88 73 LEU A N 1
ATOM 594 C CA . LEU A 1 73 ? -0.546 5.102 -18.173 1.00 97.88 73 LEU A CA 1
ATOM 595 C C . LEU A 1 73 ? 0.982 5.002 -18.224 1.00 97.88 73 LEU A C 1
ATOM 597 O O . LEU A 1 73 ? 1.583 5.556 -19.141 1.00 97.88 73 LEU A O 1
ATOM 601 N N . ALA A 1 74 ? 1.609 4.206 -17.359 1.00 97.75 74 ALA A N 1
ATOM 602 C CA . ALA A 1 74 ? 3.053 3.976 -17.383 1.00 97.75 74 ALA A CA 1
ATOM 603 C C . ALA A 1 74 ? 3.542 3.487 -18.765 1.00 97.75 74 ALA A C 1
ATOM 605 O O . ALA A 1 74 ? 4.548 3.962 -19.300 1.00 97.75 74 ALA A O 1
ATOM 606 N N . ALA A 1 75 ? 2.784 2.596 -19.412 1.00 97.19 75 ALA A N 1
ATOM 607 C CA . ALA A 1 75 ? 3.101 2.100 -20.749 1.00 97.19 75 ALA A CA 1
ATOM 608 C C . ALA A 1 75 ? 2.916 3.156 -21.856 1.00 97.19 75 ALA A C 1
ATOM 610 O O . ALA A 1 75 ? 3.700 3.201 -22.811 1.00 97.19 75 ALA A O 1
ATOM 611 N N . THR A 1 76 ? 1.894 4.006 -21.751 1.00 97.69 76 THR A N 1
ATOM 612 C CA . THR A 1 76 ? 1.521 4.957 -22.811 1.00 97.69 76 THR A CA 1
ATOM 613 C C . THR A 1 76 ? 2.263 6.283 -22.695 1.00 97.69 76 THR A C 1
ATOM 615 O O . THR A 1 76 ? 2.851 6.728 -23.680 1.00 97.69 76 THR A O 1
ATOM 618 N N . VAL A 1 77 ? 2.295 6.882 -21.504 1.00 96.94 77 VAL A N 1
ATOM 619 C CA . VAL A 1 77 ? 2.844 8.225 -21.263 1.00 96.94 77 VAL A CA 1
ATOM 620 C C . VAL A 1 77 ? 4.215 8.233 -20.588 1.00 96.94 77 VAL A C 1
ATOM 622 O O . VAL A 1 77 ? 4.899 9.249 -20.673 1.00 96.94 77 VAL A O 1
ATOM 625 N N . GLY A 1 78 ? 4.643 7.125 -19.972 1.00 96.88 78 GLY A N 1
ATOM 626 C CA . GLY A 1 78 ? 5.931 7.060 -19.274 1.00 96.88 78 GLY A CA 1
ATOM 627 C C . GLY A 1 78 ? 7.133 7.339 -20.184 1.00 96.88 78 GLY A C 1
ATOM 628 O O . GLY A 1 78 ? 7.106 7.055 -21.393 1.00 96.88 78 GLY A O 1
ATOM 629 N N . THR A 1 79 ? 8.210 7.874 -19.608 1.00 97.69 79 THR A N 1
ATOM 630 C CA . THR A 1 79 ? 9.455 8.138 -20.340 1.00 97.69 79 THR A CA 1
ATOM 631 C C . THR A 1 79 ? 10.176 6.841 -20.714 1.00 97.69 79 THR A C 1
ATOM 633 O O . THR A 1 79 ? 9.853 5.749 -20.234 1.00 97.69 79 THR A O 1
ATOM 636 N N . ALA A 1 80 ? 11.173 6.940 -21.596 1.00 97.56 80 ALA A N 1
ATOM 637 C CA . ALA 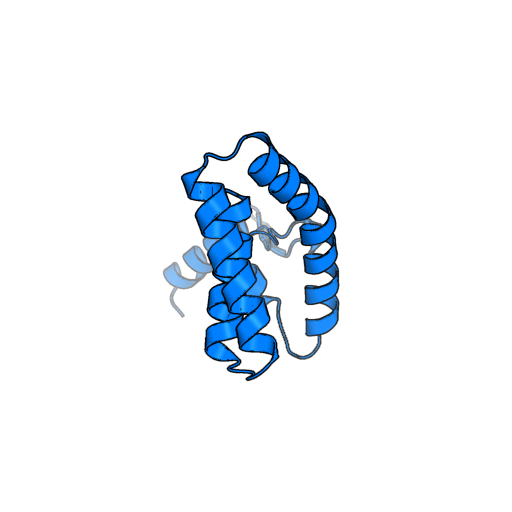A 1 80 ? 11.998 5.790 -21.958 1.00 97.56 80 ALA A CA 1
ATOM 638 C C . ALA A 1 80 ? 12.730 5.213 -20.733 1.00 97.56 80 ALA A C 1
ATOM 640 O O . ALA A 1 80 ? 12.815 3.994 -20.588 1.00 97.56 80 ALA A O 1
ATOM 641 N N . GLU A 1 81 ? 13.201 6.078 -19.834 1.00 97.69 81 GLU A N 1
ATOM 642 C CA . GLU A 1 81 ? 13.884 5.707 -18.595 1.00 97.69 81 GLU A CA 1
ATOM 643 C C . GLU A 1 81 ? 12.943 4.972 -17.634 1.00 97.69 81 GLU A C 1
ATOM 645 O O . GLU A 1 81 ? 13.291 3.896 -17.150 1.00 97.69 81 GLU A O 1
ATOM 650 N N . GLN A 1 82 ? 11.730 5.492 -17.414 1.00 97.44 82 GLN A N 1
ATOM 651 C CA . GLN A 1 82 ? 10.727 4.843 -16.560 1.00 97.44 82 GLN A CA 1
ATOM 652 C C . GLN A 1 82 ? 10.358 3.449 -17.090 1.00 97.44 82 GLN A C 1
ATOM 654 O O . GLN A 1 82 ? 10.336 2.470 -16.343 1.00 97.44 82 GLN A O 1
ATOM 659 N N . LYS A 1 83 ? 10.145 3.323 -18.405 1.00 97.81 83 LYS A N 1
ATOM 660 C CA . LYS A 1 83 ? 9.845 2.033 -19.048 1.00 97.81 83 LYS A CA 1
ATOM 661 C C . LYS A 1 83 ? 11.012 1.054 -18.943 1.00 97.81 83 LYS A C 1
ATOM 663 O O . LYS A 1 83 ? 10.802 -0.132 -18.693 1.00 97.81 83 LYS A O 1
ATOM 668 N N . ALA A 1 84 ? 12.244 1.529 -19.123 1.00 97.81 84 ALA A N 1
ATOM 669 C CA . ALA A 1 84 ? 13.437 0.707 -18.948 1.00 97.81 84 ALA A CA 1
ATOM 670 C C . ALA A 1 84 ? 13.575 0.208 -17.500 1.00 97.81 84 ALA A C 1
ATOM 672 O O . ALA A 1 84 ? 13.940 -0.951 -17.286 1.00 97.81 84 ALA A O 1
ATOM 673 N N . HIS A 1 85 ? 13.232 1.046 -16.518 1.00 97.75 85 HIS A N 1
ATOM 674 C CA . HIS A 1 85 ? 13.240 0.662 -15.111 1.00 97.75 85 HIS A CA 1
ATOM 675 C C . HIS A 1 85 ? 12.214 -0.441 -14.812 1.00 97.75 85 HIS A C 1
ATOM 677 O O . HIS A 1 85 ? 12.594 -1.498 -14.308 1.00 97.75 85 HIS A O 1
ATOM 683 N N . LEU A 1 86 ? 10.956 -0.273 -15.241 1.00 97.88 86 LEU A N 1
ATOM 684 C CA . LEU A 1 86 ? 9.911 -1.302 -15.107 1.00 97.88 86 LEU A CA 1
ATOM 685 C C . LEU A 1 86 ? 10.313 -2.640 -15.736 1.00 97.88 86 LEU A C 1
ATOM 687 O O . LEU A 1 86 ? 10.100 -3.696 -15.140 1.00 97.88 86 LEU A O 1
ATOM 691 N N . ASN A 1 87 ? 10.913 -2.607 -16.929 1.00 97.75 87 ASN A N 1
ATOM 692 C CA . ASN A 1 87 ? 11.385 -3.816 -17.605 1.00 97.75 87 ASN A CA 1
ATOM 693 C C . ASN A 1 87 ? 12.521 -4.502 -16.835 1.00 97.75 87 ASN A C 1
ATOM 695 O O . ASN A 1 87 ? 12.560 -5.730 -16.767 1.00 97.75 87 ASN A O 1
ATOM 699 N N . THR A 1 88 ? 13.425 -3.722 -16.240 1.00 98.19 88 THR A N 1
ATOM 700 C CA . THR A 1 88 ? 14.531 -4.243 -15.423 1.00 98.19 88 THR A CA 1
ATOM 701 C C . THR A 1 88 ? 14.001 -4.945 -14.175 1.00 98.19 88 THR A C 1
ATOM 703 O O . THR A 1 88 ? 14.360 -6.093 -13.918 1.00 98.19 88 THR A O 1
ATOM 706 N N . LEU A 1 89 ? 13.091 -4.294 -13.446 1.00 97.88 89 LEU A N 1
ATOM 707 C CA . LEU A 1 89 ? 12.434 -4.862 -12.269 1.00 97.88 89 LEU A CA 1
ATOM 708 C C . LEU A 1 89 ? 11.646 -6.139 -12.617 1.00 97.88 89 LEU A C 1
ATOM 710 O O . LEU A 1 89 ? 11.771 -7.153 -11.934 1.00 97.88 89 LEU A O 1
ATOM 714 N N . MET A 1 90 ? 10.899 -6.136 -13.727 1.00 96.62 90 MET A N 1
ATOM 715 C CA . MET A 1 90 ? 10.160 -7.313 -14.204 1.00 96.62 90 MET A CA 1
ATOM 716 C C . MET A 1 90 ? 11.086 -8.488 -14.547 1.00 96.62 90 MET A C 1
ATOM 718 O O . MET A 1 90 ? 10.807 -9.632 -14.181 1.00 96.62 90 MET A O 1
ATOM 722 N N . ALA A 1 91 ? 12.206 -8.220 -15.225 1.00 96.94 91 ALA A N 1
ATOM 723 C CA . ALA A 1 91 ? 13.197 -9.243 -15.542 1.00 96.94 91 ALA A CA 1
ATOM 724 C C . ALA A 1 91 ? 13.830 -9.832 -14.271 1.00 96.94 91 ALA A C 1
ATOM 726 O O . ALA A 1 91 ? 14.028 -11.046 -14.183 1.00 96.94 91 ALA A O 1
ATOM 727 N N . GLU A 1 92 ? 14.097 -8.997 -13.263 1.00 96.81 92 GLU A N 1
ATOM 728 C CA . GLU A 1 92 ? 14.606 -9.461 -11.975 1.00 96.81 92 GLU A CA 1
ATOM 729 C C . GLU A 1 92 ? 13.578 -10.331 -11.235 1.00 96.81 92 GLU A C 1
ATOM 731 O O . GLU A 1 92 ? 13.935 -11.412 -10.761 1.00 96.81 92 GLU A O 1
ATOM 736 N N . MET A 1 93 ? 12.298 -9.938 -11.194 1.00 95.25 93 MET A N 1
ATOM 737 C CA . MET A 1 93 ? 11.236 -10.772 -10.609 1.00 95.25 93 MET A CA 1
ATOM 738 C C . MET A 1 93 ? 11.147 -12.145 -11.282 1.00 95.25 93 MET A C 1
ATOM 740 O O . MET A 1 93 ? 11.001 -13.161 -10.596 1.00 95.25 93 MET A O 1
ATOM 744 N N . ALA A 1 94 ? 11.257 -12.191 -12.614 1.00 94.44 94 ALA A N 1
ATOM 745 C CA . ALA A 1 94 ? 11.245 -13.437 -13.372 1.00 94.44 94 ALA A CA 1
ATOM 746 C C . ALA A 1 94 ? 12.440 -14.337 -13.015 1.00 94.44 94 ALA A C 1
ATOM 748 O O . ALA A 1 94 ? 12.248 -15.522 -12.749 1.00 94.44 94 ALA A O 1
ATOM 749 N N . ALA A 1 95 ? 13.649 -13.777 -12.919 1.00 95.19 95 ALA A N 1
ATOM 750 C CA . ALA A 1 95 ? 14.845 -14.523 -12.524 1.00 95.19 95 ALA A CA 1
ATOM 751 C C . ALA A 1 95 ? 14.767 -15.031 -11.072 1.00 95.19 95 ALA A C 1
ATOM 753 O O . ALA A 1 95 ? 15.130 -16.170 -10.773 1.00 95.19 95 ALA A O 1
ATOM 754 N N . LEU A 1 96 ? 14.239 -14.213 -10.156 1.00 95.12 96 LEU A N 1
ATOM 755 C CA . LEU A 1 96 ? 14.031 -14.600 -8.759 1.00 95.12 96 LEU A CA 1
ATOM 756 C C . LEU A 1 96 ? 12.997 -15.716 -8.609 1.00 95.12 96 LEU A C 1
ATOM 758 O O . LEU A 1 96 ? 13.029 -16.422 -7.609 1.00 95.12 96 LEU A O 1
ATOM 762 N N . LYS A 1 97 ? 12.100 -15.923 -9.576 1.00 88.88 97 LYS A N 1
ATOM 763 C CA . LYS A 1 97 ? 11.157 -17.048 -9.546 1.00 88.88 97 LYS A CA 1
ATOM 764 C C . LYS A 1 97 ? 11.856 -18.404 -9.707 1.00 88.88 97 LYS A C 1
ATOM 766 O O . LYS A 1 97 ? 11.390 -19.385 -9.135 1.00 88.88 97 LYS A O 1
ATOM 771 N N . GLU A 1 98 ? 12.957 -18.467 -10.459 1.00 89.12 98 GLU A N 1
ATOM 772 C CA . GLU A 1 98 ? 13.717 -19.708 -10.682 1.00 89.12 98 GLU A CA 1
ATOM 773 C C . GLU A 1 98 ? 14.536 -20.112 -9.450 1.00 89.12 98 GLU A C 1
ATOM 775 O O . GLU A 1 98 ? 14.608 -21.290 -9.105 1.00 89.12 98 GLU A O 1
ATOM 780 N N . ASN A 1 99 ? 15.113 -19.130 -8.751 1.00 91.00 99 ASN A N 1
ATOM 781 C CA . ASN A 1 99 ? 15.813 -19.323 -7.484 1.00 91.00 99 ASN A CA 1
ATOM 782 C C . ASN A 1 99 ? 15.230 -18.389 -6.416 1.00 91.00 99 ASN A C 1
ATOM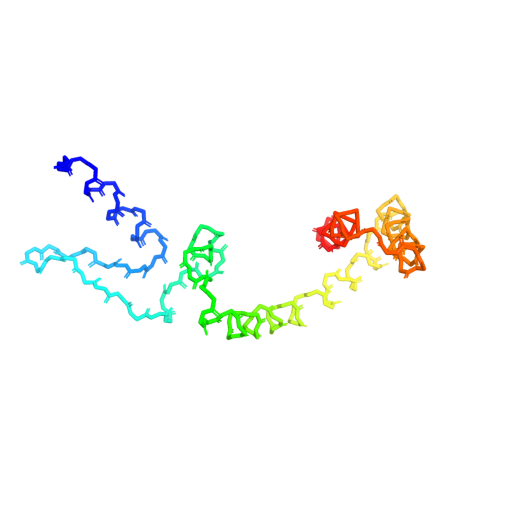 784 O O . ASN A 1 99 ? 15.708 -17.267 -6.211 1.00 91.00 99 ASN A O 1
ATOM 788 N N . PHE A 1 100 ? 14.161 -18.862 -5.771 1.00 92.38 100 PHE A N 1
ATOM 789 C CA . PHE A 1 100 ? 13.298 -18.037 -4.934 1.00 92.38 100 PHE A CA 1
ATOM 790 C C . PHE A 1 100 ? 13.984 -17.517 -3.672 1.00 92.38 100 PHE A C 1
ATOM 792 O O . PHE A 1 100 ? 14.086 -18.198 -2.650 1.00 92.38 100 PHE A O 1
ATOM 799 N N . ARG A 1 101 ? 14.391 -16.247 -3.734 1.00 93.31 101 ARG A N 1
ATOM 800 C CA . ARG A 1 101 ? 14.846 -15.453 -2.589 1.00 93.31 101 ARG A CA 1
ATOM 801 C C . ARG A 1 101 ? 13.716 -14.532 -2.147 1.00 93.31 101 ARG A C 1
ATOM 803 O O . ARG A 1 101 ? 13.557 -13.451 -2.704 1.00 93.31 101 ARG A O 1
ATOM 810 N N . ARG A 1 102 ? 12.936 -14.976 -1.156 1.00 92.88 102 ARG A N 1
ATOM 811 C CA . ARG A 1 102 ? 11.700 -14.305 -0.711 1.00 92.88 102 ARG A CA 1
ATOM 812 C C . ARG A 1 102 ? 11.883 -12.811 -0.440 1.00 92.88 102 ARG A C 1
ATOM 814 O O . ARG A 1 102 ? 11.125 -12.023 -0.983 1.00 92.88 102 ARG A O 1
ATOM 821 N N . GLU A 1 103 ? 12.855 -12.439 0.391 1.00 95.12 103 GLU A N 1
ATOM 822 C CA . GLU A 1 103 ? 13.070 -11.040 0.799 1.00 95.12 103 GLU A CA 1
ATOM 823 C C . GLU A 1 103 ? 13.322 -10.149 -0.418 1.00 95.12 103 GLU A C 1
ATOM 825 O O . GLU A 1 103 ? 12.601 -9.182 -0.642 1.00 95.12 103 GLU A O 1
ATOM 830 N N . ARG A 1 104 ? 14.251 -10.565 -1.284 1.00 96.19 104 ARG A N 1
ATOM 831 C CA . ARG A 1 104 ? 14.553 -9.835 -2.514 1.00 96.19 104 ARG A CA 1
ATOM 832 C C . ARG A 1 104 ? 13.368 -9.798 -3.479 1.00 96.19 104 ARG A C 1
ATOM 834 O O . ARG A 1 104 ? 13.151 -8.788 -4.131 1.00 96.19 104 ARG A O 1
ATOM 841 N N . TRP A 1 105 ? 12.603 -10.882 -3.582 1.00 96.50 105 TRP A N 1
ATOM 842 C CA . TRP A 1 105 ? 11.418 -10.914 -4.439 1.00 96.50 105 TRP A CA 1
ATOM 843 C C . TRP A 1 105 ? 10.368 -9.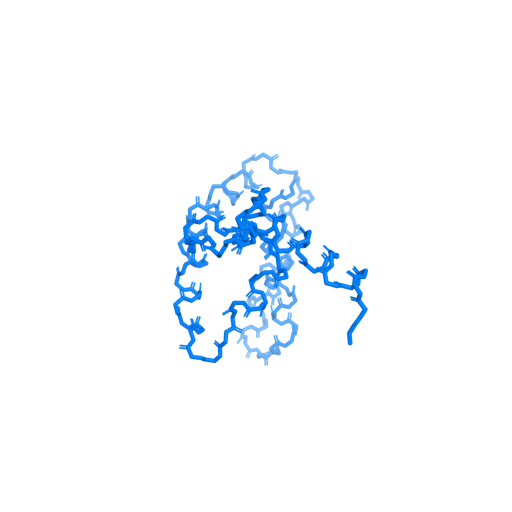897 -3.979 1.00 96.50 105 TRP A C 1
ATOM 845 O O . TRP A 1 105 ? 9.840 -9.175 -4.814 1.00 96.50 105 TRP A O 1
ATOM 855 N N . ILE A 1 106 ? 10.129 -9.784 -2.665 1.00 95.44 106 ILE A N 1
ATOM 856 C CA . ILE A 1 106 ? 9.203 -8.795 -2.089 1.00 95.44 106 ILE A CA 1
ATOM 857 C C . ILE A 1 106 ? 9.686 -7.366 -2.365 1.00 95.44 106 ILE A C 1
ATOM 859 O O . ILE A 1 106 ? 8.884 -6.526 -2.756 1.00 95.44 106 ILE A O 1
ATOM 863 N N . GLU A 1 107 ? 10.981 -7.087 -2.197 1.00 96.50 107 GLU A N 1
ATOM 864 C CA . GLU A 1 107 ? 11.547 -5.762 -2.496 1.00 96.50 107 GLU A CA 1
ATOM 865 C C . GLU A 1 107 ? 11.333 -5.355 -3.958 1.00 96.50 107 GLU A C 1
ATOM 867 O O . GLU A 1 107 ? 10.937 -4.226 -4.236 1.00 96.50 107 GLU A O 1
ATOM 872 N N . VAL A 1 108 ? 11.599 -6.272 -4.892 1.00 97.62 108 VAL A N 1
ATOM 873 C CA . VAL A 1 108 ? 11.483 -6.002 -6.332 1.00 97.62 108 VAL A CA 1
ATOM 874 C C . VAL A 1 108 ? 10.013 -5.892 -6.749 1.00 97.62 108 VAL A C 1
ATOM 876 O O . VAL A 1 108 ? 9.682 -5.010 -7.538 1.00 97.62 108 VAL A O 1
ATOM 879 N N . ASP A 1 109 ? 9.130 -6.734 -6.205 1.00 96.38 109 ASP A N 1
ATOM 880 C CA . ASP A 1 109 ? 7.681 -6.653 -6.430 1.00 96.38 109 ASP A CA 1
ATOM 881 C C . ASP A 1 109 ? 7.110 -5.317 -5.941 1.00 96.38 109 ASP A C 1
ATOM 883 O O . ASP A 1 109 ? 6.380 -4.652 -6.678 1.00 96.38 109 ASP A O 1
ATOM 887 N N . MET A 1 110 ? 7.498 -4.883 -4.740 1.00 95.44 110 MET A N 1
ATOM 888 C CA . MET A 1 110 ? 7.089 -3.594 -4.182 1.00 95.44 110 MET A CA 1
ATOM 889 C C . MET A 1 110 ? 7.586 -2.433 -5.047 1.00 95.44 110 MET A C 1
ATOM 891 O O . MET A 1 110 ? 6.779 -1.599 -5.450 1.00 95.44 110 MET A O 1
ATOM 895 N N . ALA A 1 111 ? 8.872 -2.425 -5.415 1.00 97.31 111 ALA A N 1
ATOM 896 C CA . ALA A 1 111 ? 9.439 -1.392 -6.280 1.00 97.31 111 ALA A CA 1
ATOM 897 C C . ALA A 1 111 ? 8.736 -1.329 -7.646 1.00 97.31 111 ALA A C 1
ATOM 899 O O . ALA A 1 111 ? 8.496 -0.247 -8.173 1.00 97.31 111 ALA A O 1
ATOM 900 N N . TRP A 1 112 ? 8.364 -2.479 -8.221 1.00 97.88 112 TRP A N 1
ATOM 901 C CA . TRP A 1 112 ? 7.655 -2.511 -9.499 1.00 97.88 112 TRP A CA 1
ATOM 902 C C . TRP A 1 112 ? 6.257 -1.888 -9.389 1.00 97.88 112 TRP A C 1
ATOM 904 O O . TRP A 1 112 ? 5.882 -1.077 -10.234 1.00 97.88 112 TRP A O 1
ATOM 914 N N . HIS A 1 113 ? 5.505 -2.229 -8.337 1.00 96.31 113 HIS A N 1
ATOM 915 C CA . HIS A 1 113 ? 4.161 -1.689 -8.105 1.00 96.31 113 HIS A CA 1
ATOM 916 C C . HIS A 1 113 ? 4.157 -0.227 -7.650 1.00 96.31 113 HIS A C 1
ATOM 918 O O . HIS A 1 113 ? 3.175 0.467 -7.887 1.00 96.31 113 HIS A O 1
ATOM 924 N N . GLU A 1 114 ? 5.222 0.268 -7.022 1.00 95.44 114 GLU A N 1
ATOM 925 C CA . GLU A 1 114 ? 5.385 1.703 -6.766 1.00 95.44 114 GLU A CA 1
ATOM 926 C C . GLU A 1 114 ? 5.645 2.457 -8.075 1.00 95.44 114 GLU A C 1
ATOM 928 O O . GLU A 1 114 ? 4.990 3.462 -8.354 1.00 95.44 114 GLU A O 1
ATOM 933 N N . HIS A 1 115 ? 6.520 1.918 -8.931 1.00 97.12 115 HIS A N 1
ATOM 934 C CA . HIS A 1 115 ? 6.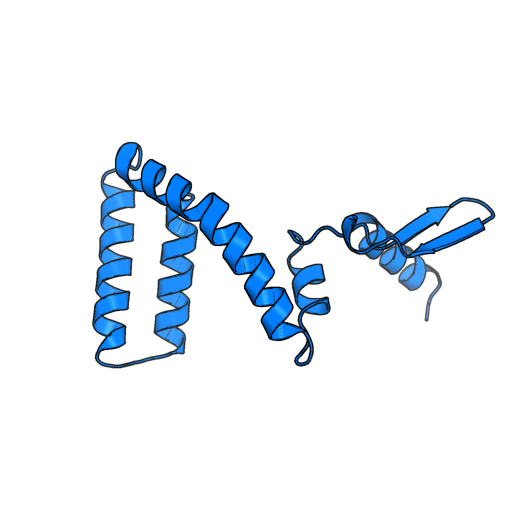955 2.585 -10.159 1.00 97.12 115 HIS A CA 1
ATOM 935 C C . HIS A 1 115 ? 5.839 2.775 -11.195 1.00 97.12 115 HIS A C 1
ATOM 937 O O . HIS A 1 115 ? 5.893 3.704 -11.993 1.00 97.12 115 HIS A O 1
ATOM 943 N N . ILE A 1 116 ? 4.792 1.941 -11.205 1.00 97.19 116 ILE A N 1
ATOM 944 C CA . ILE A 1 116 ? 3.648 2.147 -12.120 1.00 97.19 116 ILE A CA 1
ATOM 945 C C . ILE A 1 116 ? 2.837 3.418 -11.807 1.00 97.19 116 ILE A C 1
ATOM 947 O O . ILE A 1 116 ? 1.994 3.804 -12.618 1.00 97.19 116 ILE A O 1
ATOM 951 N N . TYR A 1 117 ? 3.069 4.054 -10.653 1.00 95.12 117 TYR A N 1
ATOM 952 C CA . TYR A 1 117 ? 2.429 5.308 -10.251 1.00 95.12 117 TYR A CA 1
ATOM 953 C C . TYR A 1 117 ? 3.318 6.553 -10.444 1.00 95.12 117 TYR A C 1
ATOM 955 O O . TYR A 1 117 ? 2.842 7.659 -10.176 1.00 95.12 117 TYR A O 1
ATOM 963 N N . GLU A 1 118 ? 4.565 6.392 -10.904 1.00 89.81 118 GLU A N 1
ATOM 964 C CA . GLU A 1 118 ? 5.497 7.486 -11.246 1.00 89.81 118 GLU A CA 1
ATOM 965 C C . GLU A 1 118 ? 5.397 7.918 -12.717 1.00 89.81 118 GLU A C 1
ATOM 967 O O . GLU A 1 118 ? 5.538 9.134 -12.988 1.00 89.81 118 GLU A O 1
#

Organism: Escherichia coli O157:H7 (NCBI:txid83334)